Protein AF-A0A0M0L912-F1 (afdb_monomer_lite)

Secondary structure (DSSP, 8-state):
-HHHHHHHHHHHHHHHHHHHHHHHHHHHHHHHHHHHHHHHHHTT-SEEEEEHHHH--S--SEEEEE-TT--HHHHHHHHTS--GGGGGGTTTTSSEEEEEEEETTEEEEEEEEEGGG-EEEEEETTEEEEE--

Sequence (133 aa):
MKRILIVTLVALLSIFFIDRSYSKQNQAQAQEKFIHEVKQEQQKSDVATVNLNNVFHFHWDKVYVFEPHTKVAAINKKLGFDWMEAKATGIESGDNSVIVFVKNNQVEQFVTLPTSYGQPVYKNKHECEIKKI

Foldseek 3Di:
DVVVVVVVVVVVVVVVVVVVVVLVVVQVQLQVLVVVQLVVQVVVDLKRKDFQVVSDVDDFDDKDKAFALDDQVNVCVVLVHRDPCPVVLVRNPARWIKIFGHDPSYTSYMYTHHCCSAGWDDDDPGIIMGHRD

pLDDT: mean 87.34, std 8.92, range [54.97, 97.25]

Radius of gyration: 17.58 Å; chains: 1; bounding box: 28×27×64 Å

Organism: NCBI:txid284581

Structure (mmCIF, N/CA/C/O backbone):
data_AF-A0A0M0L912-F1
#
_entry.id   AF-A0A0M0L912-F1
#
loop_
_atom_site.group_PDB
_atom_site.id
_atom_site.type_symbol
_atom_site.label_atom_id
_atom_site.label_alt_id
_atom_site.label_comp_id
_atom_site.label_asym_id
_atom_site.label_entity_id
_atom_site.label_seq_id
_atom_site.pdbx_PDB_ins_code
_atom_site.Cartn_x
_atom_site.Cartn_y
_atom_site.Cartn_z
_atom_site.occupancy
_atom_site.B_iso_or_equiv
_atom_site.auth_seq_id
_atom_site.auth_comp_id
_atom_site.auth_asym_id
_atom_site.auth_atom_id
_atom_site.pdbx_PDB_model_num
ATOM 1 N N . MET A 1 1 ? 6.146 7.067 -46.716 1.00 62.91 1 MET A N 1
ATOM 2 C CA . MET A 1 1 ? 6.081 5.979 -45.710 1.00 62.91 1 MET A CA 1
ATOM 3 C C . MET A 1 1 ? 6.922 6.262 -44.463 1.00 62.91 1 MET A C 1
ATOM 5 O O . MET A 1 1 ? 6.330 6.375 -43.403 1.00 62.91 1 MET A O 1
ATOM 9 N N . LYS A 1 2 ? 8.247 6.490 -44.550 1.00 63.78 2 LYS A N 1
ATOM 10 C CA . LYS A 1 2 ? 9.095 6.786 -43.364 1.00 63.78 2 LYS A CA 1
ATOM 11 C C . LYS A 1 2 ? 8.625 7.983 -42.515 1.00 63.78 2 LYS A C 1
ATOM 13 O O . LYS A 1 2 ? 8.641 7.903 -41.298 1.00 63.78 2 LYS A O 1
ATOM 18 N N . ARG A 1 3 ? 8.140 9.063 -43.144 1.00 70.81 3 ARG A N 1
ATOM 19 C CA . ARG A 1 3 ? 7.610 10.245 -42.430 1.00 70.81 3 ARG A CA 1
ATOM 20 C C . ARG A 1 3 ? 6.331 9.947 -41.634 1.00 70.81 3 ARG A C 1
ATOM 22 O O . ARG A 1 3 ? 6.188 10.449 -40.532 1.00 70.81 3 ARG A O 1
ATOM 29 N N . ILE A 1 4 ? 5.449 9.093 -42.160 1.00 83.88 4 ILE A N 1
ATOM 30 C CA . ILE A 1 4 ? 4.220 8.670 -41.468 1.00 83.88 4 ILE A CA 1
ATOM 31 C C . ILE A 1 4 ? 4.573 7.768 -40.278 1.00 83.88 4 ILE A C 1
ATOM 33 O O . ILE A 1 4 ? 4.057 7.990 -39.191 1.00 83.88 4 ILE A O 1
ATOM 37 N N . LEU A 1 5 ? 5.523 6.839 -40.454 1.00 84.00 5 LEU A N 1
ATOM 38 C CA . LEU A 1 5 ? 6.026 5.975 -39.377 1.00 84.00 5 LEU A CA 1
ATOM 39 C C . LEU A 1 5 ? 6.628 6.765 -38.206 1.00 84.00 5 LEU A C 1
ATOM 41 O O . LEU A 1 5 ? 6.391 6.427 -37.049 1.00 84.00 5 LEU A O 1
ATOM 45 N N . ILE A 1 6 ? 7.383 7.828 -38.497 1.00 85.38 6 ILE A N 1
ATOM 46 C CA . ILE A 1 6 ? 7.970 8.687 -37.459 1.00 85.38 6 ILE A CA 1
ATOM 47 C C . ILE A 1 6 ? 6.870 9.422 -36.687 1.00 85.38 6 ILE A C 1
ATOM 49 O O . ILE A 1 6 ? 6.900 9.435 -35.461 1.00 85.38 6 ILE A O 1
ATOM 53 N N . VAL A 1 7 ? 5.867 9.975 -37.375 1.00 87.44 7 VAL A N 1
ATOM 54 C CA . VAL A 1 7 ? 4.757 10.684 -36.716 1.00 87.44 7 VAL A CA 1
ATOM 55 C C . VAL A 1 7 ? 3.937 9.739 -35.832 1.00 87.44 7 VAL A C 1
ATOM 57 O O . VAL A 1 7 ? 3.638 10.088 -34.692 1.00 87.44 7 VAL A O 1
ATOM 60 N N . THR A 1 8 ? 3.632 8.523 -36.299 1.00 89.44 8 THR A N 1
ATOM 61 C CA . THR A 1 8 ? 2.919 7.524 -35.482 1.00 89.44 8 THR A CA 1
ATOM 62 C C . THR A 1 8 ? 3.730 7.076 -34.269 1.00 89.44 8 THR A C 1
ATOM 64 O O . THR A 1 8 ? 3.171 6.918 -33.189 1.00 89.44 8 THR A O 1
ATOM 67 N N . LEU A 1 9 ? 5.049 6.913 -34.416 1.00 90.94 9 LEU A N 1
ATOM 68 C CA . LEU A 1 9 ? 5.923 6.528 -33.307 1.00 90.94 9 LEU A CA 1
ATOM 69 C C . LEU A 1 9 ? 5.996 7.628 -32.242 1.00 90.94 9 LEU A C 1
ATOM 71 O O . LEU A 1 9 ? 5.912 7.334 -31.054 1.00 90.94 9 LEU A O 1
ATOM 75 N N . VAL A 1 10 ? 6.106 8.892 -32.665 1.00 89.12 10 VAL A N 1
ATOM 76 C CA . VAL A 1 10 ? 6.112 10.039 -31.748 1.00 89.12 10 VAL A CA 1
ATOM 77 C C . VAL A 1 10 ? 4.783 10.134 -31.000 1.00 89.12 10 VAL A C 1
ATOM 79 O O . VAL A 1 10 ? 4.804 10.268 -29.784 1.00 89.12 10 VAL A O 1
ATOM 82 N N . ALA A 1 11 ? 3.645 9.975 -31.683 1.00 87.69 11 ALA A N 1
ATOM 83 C CA . ALA A 1 11 ? 2.331 10.003 -31.039 1.00 87.69 11 ALA A CA 1
ATOM 84 C C . ALA A 1 11 ? 2.155 8.882 -29.994 1.00 87.69 11 ALA A C 1
ATOM 86 O O . ALA A 1 11 ? 1.686 9.148 -28.889 1.00 87.69 11 ALA A O 1
ATOM 87 N N . LEU A 1 12 ? 2.582 7.650 -30.303 1.00 87.94 12 LEU A N 1
ATOM 88 C CA . LEU A 1 12 ? 2.542 6.527 -29.354 1.00 87.94 12 LEU A CA 1
ATOM 89 C C . LEU A 1 12 ? 3.442 6.767 -28.138 1.00 87.94 12 LEU A C 1
ATOM 91 O O . LEU A 1 12 ? 3.036 6.497 -27.008 1.00 87.94 12 LEU A O 1
ATOM 95 N N . LEU A 1 13 ? 4.643 7.312 -28.354 1.00 84.06 13 LEU A N 1
ATOM 96 C CA . LEU A 1 13 ? 5.538 7.684 -27.261 1.00 84.06 13 LEU A CA 1
ATOM 97 C C . LEU A 1 13 ? 4.919 8.783 -26.392 1.00 84.06 13 LEU A C 1
ATOM 99 O O . LEU A 1 13 ? 4.949 8.668 -25.172 1.00 84.06 13 LEU A O 1
ATOM 103 N N . SER A 1 14 ? 4.314 9.813 -26.989 1.00 75.38 14 SER A N 1
ATOM 104 C CA . SER A 1 14 ? 3.635 10.880 -26.246 1.00 75.38 14 SER A CA 1
ATOM 105 C C . SER A 1 14 ? 2.517 10.338 -25.355 1.00 75.38 14 SER A C 1
ATOM 107 O O . SER A 1 14 ? 2.479 10.693 -24.181 1.00 75.38 14 SER A O 1
ATOM 109 N N . ILE A 1 15 ? 1.665 9.442 -25.868 1.00 77.06 15 ILE A N 1
ATOM 110 C CA . ILE A 1 15 ? 0.601 8.795 -25.079 1.00 77.06 15 ILE A CA 1
ATOM 111 C C . ILE A 1 15 ? 1.210 8.013 -23.907 1.00 77.06 15 ILE A C 1
ATOM 113 O O . ILE A 1 15 ? 0.820 8.221 -22.763 1.00 77.06 15 ILE A O 1
ATOM 117 N N . PHE A 1 16 ? 2.251 7.216 -24.165 1.00 74.94 16 PHE A N 1
ATOM 118 C CA . PHE A 1 16 ? 2.942 6.445 -23.128 1.00 74.94 16 PHE A CA 1
ATOM 119 C C . PHE A 1 16 ? 3.552 7.323 -22.018 1.00 74.94 16 PHE A C 1
ATOM 121 O O . PHE A 1 16 ? 3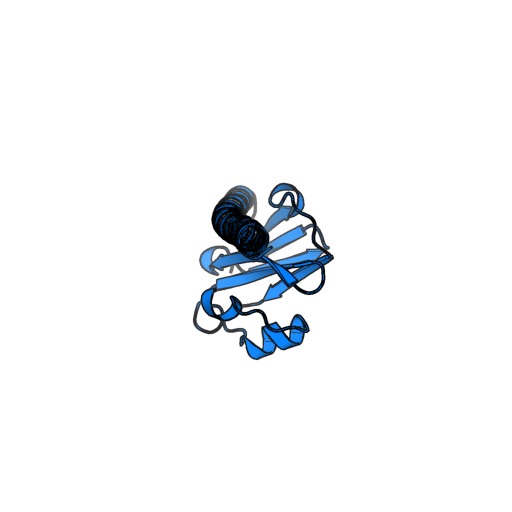.490 6.981 -20.834 1.00 74.94 16 PHE A O 1
ATOM 128 N N . PHE A 1 17 ? 4.145 8.467 -22.375 1.00 66.12 17 PHE A N 1
ATOM 129 C CA . PHE A 1 17 ? 4.698 9.407 -21.395 1.00 66.12 17 PHE A CA 1
ATOM 130 C C . PHE A 1 17 ? 3.609 10.118 -20.585 1.00 66.12 17 PHE A C 1
ATOM 132 O O . PHE A 1 17 ? 3.785 10.319 -19.380 1.00 66.12 17 PHE A O 1
ATOM 139 N N . ILE A 1 18 ? 2.490 10.469 -21.222 1.00 66.69 18 ILE A N 1
ATOM 140 C CA . ILE A 1 18 ? 1.331 11.067 -20.557 1.00 66.69 18 ILE A CA 1
ATOM 141 C C . ILE A 1 18 ? 0.760 10.071 -19.538 1.00 66.69 18 ILE A C 1
ATOM 143 O O . ILE A 1 18 ? 0.661 10.420 -18.363 1.00 66.69 18 ILE A O 1
ATOM 147 N N . ASP A 1 19 ? 0.518 8.81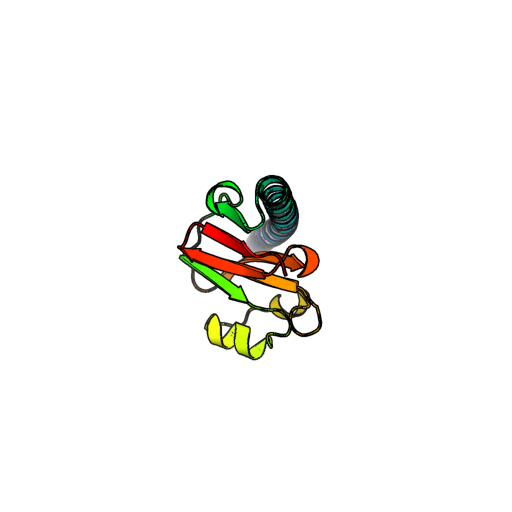7 -19.928 1.00 68.25 19 ASP A N 1
ATOM 148 C CA . ASP A 1 19 ? -0.005 7.770 -19.036 1.00 68.25 19 ASP A CA 1
ATOM 149 C C . ASP A 1 19 ? 0.872 7.572 -17.792 1.00 68.25 19 ASP A C 1
ATOM 151 O O . ASP A 1 19 ? 0.377 7.530 -16.661 1.00 68.25 19 ASP A O 1
ATOM 155 N N . ARG A 1 20 ? 2.201 7.532 -17.966 1.00 64.44 20 ARG A N 1
ATOM 156 C CA . ARG A 1 20 ? 3.128 7.419 -16.828 1.00 64.44 20 ARG A CA 1
ATOM 157 C C . ARG A 1 20 ? 3.099 8.630 -15.899 1.00 64.44 20 ARG A C 1
ATOM 159 O O . ARG A 1 20 ? 3.230 8.463 -14.685 1.00 64.44 20 ARG A O 1
ATOM 166 N N . SER A 1 21 ? 2.968 9.838 -16.445 1.00 54.97 21 SER A N 1
ATOM 167 C CA . SER A 1 21 ? 2.887 11.062 -15.643 1.00 54.97 21 SER A CA 1
ATOM 168 C C . SER A 1 21 ? 1.581 11.120 -14.847 1.00 54.97 21 SER A C 1
ATOM 170 O O . SER A 1 21 ? 1.607 11.405 -13.649 1.00 54.97 21 SER A O 1
ATOM 172 N N . TYR A 1 22 ? 0.457 10.780 -15.484 1.00 61.50 22 TYR A N 1
ATOM 173 C CA . TYR A 1 22 ? -0.855 10.696 -14.837 1.00 61.50 22 TYR A CA 1
ATOM 174 C C . TYR A 1 22 ? -0.880 9.637 -13.730 1.00 61.50 22 TYR A C 1
ATOM 176 O O . TYR A 1 22 ? -1.367 9.907 -12.634 1.00 61.50 22 TYR A O 1
ATOM 184 N N . SER A 1 23 ? -0.283 8.465 -13.970 1.00 71.88 23 SER A N 1
ATOM 185 C CA . SER A 1 23 ? -0.197 7.383 -12.983 1.00 71.88 23 SER A CA 1
ATOM 186 C C . SER A 1 23 ? 0.502 7.822 -11.689 1.00 71.88 23 SER A C 1
ATOM 188 O O . SER A 1 23 ? -0.034 7.612 -10.602 1.00 71.88 23 SER A O 1
ATOM 190 N N . LYS A 1 24 ? 1.650 8.514 -11.773 1.00 72.88 24 LYS A N 1
ATOM 191 C CA . LYS A 1 24 ? 2.372 8.984 -10.574 1.00 72.88 24 LYS A CA 1
ATOM 192 C C . LYS A 1 24 ? 1.589 10.018 -9.767 1.00 72.88 24 LYS A C 1
ATOM 194 O O . LYS A 1 24 ? 1.603 9.969 -8.538 1.00 72.88 24 LYS A O 1
ATOM 199 N N . GLN A 1 25 ? 0.930 10.957 -10.441 1.00 72.62 25 GLN A N 1
ATOM 200 C CA . GLN A 1 25 ? 0.145 11.987 -9.764 1.00 72.62 25 GLN A CA 1
ATOM 201 C C . GLN A 1 25 ? -1.099 11.387 -9.096 1.00 72.62 25 GLN A C 1
ATOM 203 O O . GLN A 1 25 ? -1.363 11.682 -7.930 1.00 72.62 25 GLN A O 1
ATOM 208 N N . ASN A 1 26 ? -1.802 10.483 -9.785 1.00 82.31 26 ASN A N 1
ATOM 209 C CA . ASN A 1 26 ? -2.918 9.735 -9.205 1.00 82.31 26 ASN A CA 1
ATOM 210 C C . ASN A 1 26 ? -2.472 8.914 -7.992 1.00 82.31 26 ASN A C 1
ATOM 212 O O . ASN A 1 26 ? -3.149 8.920 -6.968 1.00 82.31 26 ASN A O 1
ATOM 216 N N . GLN A 1 27 ? -1.303 8.277 -8.068 1.00 86.00 27 GLN A N 1
ATOM 217 C CA . GLN A 1 27 ? -0.733 7.492 -6.978 1.00 86.00 27 GLN A CA 1
ATOM 218 C C . GLN A 1 27 ? -0.468 8.340 -5.717 1.00 86.00 27 GLN A C 1
ATOM 220 O O . GLN A 1 27 ? -0.766 7.903 -4.604 1.00 86.00 27 GLN A O 1
ATOM 225 N N . ALA A 1 28 ? 0.053 9.561 -5.866 1.00 87.31 28 ALA A N 1
ATOM 226 C CA . ALA A 1 28 ? 0.271 10.465 -4.734 1.00 87.31 28 ALA A CA 1
ATOM 227 C C . ALA A 1 28 ? -1.053 10.957 -4.119 1.00 87.31 28 ALA A C 1
ATOM 229 O O . ALA A 1 28 ? -1.224 10.916 -2.903 1.00 87.31 28 ALA A O 1
ATOM 230 N N . GLN A 1 29 ? -2.021 11.347 -4.952 1.00 88.62 29 GLN A N 1
ATOM 231 C CA . GLN A 1 29 ? -3.339 11.788 -4.479 1.00 88.62 29 GLN A CA 1
ATOM 232 C C . GLN A 1 29 ? -4.096 10.668 -3.759 1.00 88.62 29 GLN A C 1
ATOM 234 O O . GLN A 1 29 ? -4.713 10.883 -2.716 1.00 88.62 29 GLN A O 1
ATOM 239 N N . ALA A 1 30 ? -4.019 9.454 -4.295 1.00 89.31 30 ALA A N 1
ATOM 240 C CA . ALA A 1 30 ? -4.577 8.256 -3.695 1.00 89.31 30 ALA A CA 1
ATOM 241 C C . ALA A 1 30 ? -3.985 7.966 -2.309 1.00 89.31 30 ALA A C 1
ATOM 243 O O . ALA A 1 30 ? -4.725 7.674 -1.369 1.00 89.31 30 ALA A O 1
ATOM 244 N N . GLN A 1 31 ? -2.662 8.091 -2.184 1.00 93.50 31 GLN A N 1
ATOM 245 C CA . GLN A 1 31 ? -1.942 7.948 -0.922 1.00 93.50 31 GLN A CA 1
ATOM 246 C C . GLN A 1 31 ? -2.415 8.983 0.108 1.00 93.50 31 GLN A C 1
ATOM 248 O O . GLN A 1 31 ? -2.761 8.622 1.231 1.00 93.50 31 GLN A O 1
ATOM 253 N N . GLU A 1 32 ? -2.474 10.263 -0.265 1.00 92.81 32 GLU A N 1
ATOM 254 C CA . GLU A 1 32 ? -2.908 11.335 0.639 1.00 92.81 32 GLU A CA 1
ATOM 255 C C . GLU A 1 32 ? -4.358 11.159 1.092 1.00 92.81 32 GLU A C 1
ATOM 257 O O . GLU A 1 32 ? -4.646 11.244 2.289 1.00 92.81 32 GLU A O 1
ATOM 262 N N . LYS A 1 33 ? -5.265 10.855 0.156 1.00 92.75 33 LYS A N 1
ATOM 263 C CA . LYS A 1 33 ? -6.685 10.639 0.454 1.00 92.75 33 LYS A CA 1
ATOM 264 C C . LYS A 1 33 ? -6.887 9.443 1.380 1.00 92.75 33 LYS A C 1
ATOM 266 O O . LYS A 1 33 ? -7.676 9.534 2.316 1.00 92.75 33 LYS A O 1
ATOM 271 N N . PHE A 1 34 ? -6.151 8.352 1.158 1.00 94.12 34 PHE A N 1
ATOM 272 C CA . PHE A 1 34 ? -6.192 7.189 2.039 1.00 94.12 34 PHE A CA 1
ATOM 273 C C . PHE A 1 34 ? -5.746 7.552 3.457 1.00 94.12 34 PHE A C 1
ATOM 275 O O . PHE A 1 34 ? -6.498 7.339 4.401 1.00 94.12 34 PHE A O 1
ATOM 282 N N . ILE A 1 35 ? -4.573 8.174 3.615 1.00 94.19 35 ILE A N 1
ATOM 283 C CA . ILE A 1 35 ? -4.060 8.573 4.935 1.00 94.19 35 ILE A CA 1
ATOM 284 C C . ILE A 1 35 ? -5.000 9.563 5.634 1.00 94.19 35 ILE A C 1
ATOM 286 O O . ILE A 1 35 ? -5.163 9.498 6.853 1.00 94.19 35 ILE A O 1
ATOM 290 N N . HIS A 1 36 ? -5.630 10.472 4.888 1.00 93.69 36 HIS A N 1
ATOM 291 C CA . HIS A 1 36 ? -6.638 11.370 5.438 1.00 93.69 36 HIS A CA 1
ATOM 292 C C . HIS A 1 36 ? -7.845 10.598 5.988 1.00 93.69 36 HIS A C 1
ATOM 294 O O . HIS A 1 36 ? -8.230 10.828 7.131 1.00 93.69 36 HIS A O 1
ATOM 300 N N . GLU A 1 37 ? -8.400 9.656 5.222 1.00 92.75 37 GLU A N 1
ATOM 301 C CA . GLU A 1 37 ? -9.542 8.838 5.653 1.00 92.75 37 GLU A CA 1
ATOM 302 C C . GLU A 1 37 ? -9.214 8.017 6.908 1.00 92.75 37 GLU A C 1
ATOM 304 O O . GLU A 1 37 ? -9.979 8.020 7.871 1.00 92.75 37 GLU A O 1
ATOM 309 N N . VAL A 1 38 ? -8.026 7.398 6.948 1.00 93.19 38 VAL A N 1
ATOM 310 C CA . VAL A 1 38 ? -7.538 6.673 8.132 1.00 93.19 38 VAL A CA 1
ATOM 311 C C 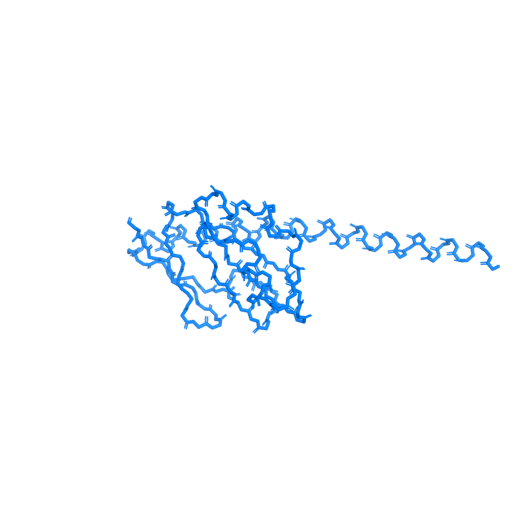. VAL A 1 38 ? -7.530 7.582 9.358 1.00 93.19 38 VAL A C 1
ATOM 313 O O . VAL A 1 38 ? -8.085 7.224 10.393 1.00 93.19 38 VAL A O 1
ATOM 316 N N . LYS A 1 39 ? -6.943 8.781 9.248 1.00 92.38 39 LYS A N 1
ATOM 317 C CA . LYS A 1 39 ? -6.875 9.740 10.361 1.00 92.38 39 LYS A CA 1
ATOM 318 C C . LYS A 1 39 ? -8.256 10.149 10.865 1.00 92.38 39 LYS A C 1
ATOM 320 O O . LYS A 1 39 ? -8.435 10.269 12.073 1.00 92.38 39 LYS A O 1
ATOM 325 N N . GLN A 1 40 ? -9.205 10.381 9.960 1.00 92.06 40 GLN A N 1
ATOM 326 C CA . GLN A 1 40 ? -10.569 10.775 10.319 1.00 92.06 40 GLN A CA 1
ATOM 327 C C . GLN A 1 40 ? -11.296 9.660 11.075 1.00 92.06 40 GLN A C 1
ATOM 329 O O . GLN A 1 40 ? -11.953 9.918 12.082 1.00 92.06 40 GLN A O 1
ATOM 334 N N . GLU A 1 41 ? -11.146 8.413 10.635 1.00 90.88 41 GLU A N 1
ATOM 335 C CA . GLU A 1 41 ? -11.761 7.263 11.303 1.00 90.88 41 GLU A CA 1
ATOM 336 C C . GLU A 1 41 ? -11.107 6.961 12.659 1.00 90.88 41 GLU A C 1
ATOM 338 O O . GLU A 1 41 ? -11.801 6.660 13.630 1.00 90.88 41 GLU A O 1
ATOM 343 N N . GLN A 1 42 ? -9.790 7.148 12.783 1.00 88.69 42 GLN A N 1
ATOM 344 C CA . GLN A 1 42 ? -9.073 6.964 14.052 1.00 88.69 42 GLN A CA 1
ATOM 345 C C . GLN A 1 42 ? -9.450 7.971 15.142 1.00 88.69 42 GLN A C 1
ATOM 347 O O . GLN A 1 42 ? -9.228 7.708 16.321 1.00 88.69 42 GLN A O 1
ATOM 352 N N . GLN A 1 43 ? -10.014 9.126 14.783 1.00 88.06 43 GLN A N 1
ATOM 353 C CA . GLN A 1 43 ? -10.544 10.064 15.776 1.00 88.06 43 GLN A CA 1
ATOM 354 C C . GLN A 1 43 ? -11.840 9.557 16.423 1.00 88.06 43 GLN A C 1
ATOM 356 O O . GLN A 1 43 ? -12.214 10.037 17.491 1.00 88.06 43 GLN A O 1
ATOM 361 N N . LYS A 1 44 ? -12.533 8.606 15.784 1.00 88.62 44 LYS A N 1
ATOM 362 C CA . LYS A 1 44 ? -13.841 8.102 16.220 1.00 88.62 44 LYS A CA 1
ATOM 363 C C . LYS A 1 44 ? -13.735 6.812 17.035 1.00 88.62 44 LYS A C 1
ATOM 365 O O . LYS A 1 44 ? -14.595 6.563 17.876 1.00 88.62 44 LYS A O 1
ATOM 370 N N . SER A 1 45 ? -12.730 5.976 16.768 1.00 81.94 45 SER A N 1
ATOM 371 C CA . SER A 1 45 ? -12.577 4.652 17.382 1.00 81.94 45 SER A CA 1
ATOM 372 C C . SER A 1 45 ? -11.123 4.167 17.365 1.00 81.94 45 SER A C 1
ATOM 374 O O . SER A 1 45 ? -10.317 4.612 16.550 1.00 81.94 45 SER A O 1
ATOM 376 N N . ASP A 1 46 ? -10.808 3.195 18.226 1.00 80.94 46 ASP A N 1
ATOM 377 C CA . ASP A 1 46 ? -9.510 2.504 18.269 1.00 80.94 46 ASP A CA 1
ATOM 378 C C . ASP A 1 46 ? -9.247 1.629 17.029 1.00 80.94 46 ASP A C 1
ATOM 380 O O . ASP A 1 46 ? -8.100 1.274 16.739 1.00 80.94 46 ASP A O 1
ATOM 384 N N . VAL A 1 47 ? -10.303 1.295 16.278 1.00 85.44 47 VAL A N 1
ATOM 385 C CA . VAL A 1 47 ? -10.223 0.608 14.985 1.00 85.44 47 VAL A CA 1
ATOM 386 C C . VAL A 1 47 ? -10.787 1.523 13.905 1.00 85.44 47 VAL A C 1
ATOM 388 O O . VAL A 1 47 ? -11.976 1.838 13.908 1.00 85.44 47 VAL A O 1
ATOM 391 N N . ALA A 1 48 ? -9.949 1.914 12.946 1.00 89.25 48 ALA A N 1
ATOM 392 C CA . ALA A 1 48 ? -10.398 2.680 11.788 1.00 89.25 48 ALA A CA 1
ATOM 393 C C . ALA A 1 48 ? -10.872 1.738 10.680 1.00 89.25 48 ALA A C 1
ATOM 395 O O . ALA A 1 48 ? -10.104 0.897 10.211 1.00 89.25 48 ALA A O 1
ATOM 396 N N . THR A 1 49 ? -12.127 1.880 10.249 1.00 89.88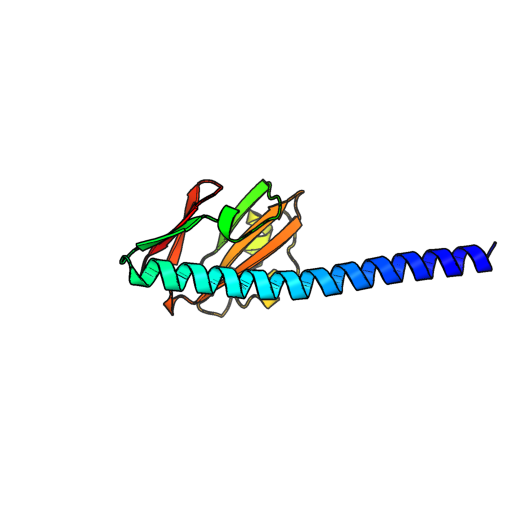 49 THR A N 1
ATOM 397 C CA . THR A 1 49 ? -12.679 1.107 9.128 1.00 89.88 49 THR A CA 1
ATOM 398 C C . THR A 1 49 ? -12.736 1.990 7.893 1.00 89.88 49 THR A C 1
ATOM 400 O O . THR A 1 49 ? -13.541 2.912 7.819 1.00 89.88 49 THR A O 1
ATOM 403 N N . VAL A 1 50 ? -11.893 1.701 6.905 1.00 90.75 50 VAL A N 1
ATOM 404 C CA . VAL A 1 50 ? -11.830 2.468 5.660 1.00 90.75 50 VAL A CA 1
ATOM 405 C C . VAL A 1 50 ? -12.532 1.709 4.543 1.00 90.75 50 VAL A C 1
ATOM 407 O O . VAL A 1 50 ? -12.132 0.601 4.172 1.00 90.75 50 VAL A O 1
ATOM 410 N N . ASN A 1 51 ? -13.557 2.339 3.964 1.00 89.69 51 ASN A N 1
ATOM 411 C CA . ASN A 1 51 ? -14.189 1.855 2.743 1.00 89.69 51 ASN A CA 1
ATOM 412 C C . ASN A 1 51 ? -13.329 2.232 1.528 1.00 89.69 51 ASN A C 1
ATOM 414 O O . ASN A 1 51 ? -13.221 3.398 1.140 1.00 89.69 51 ASN A O 1
ATOM 418 N N . LEU A 1 52 ? -12.736 1.221 0.903 1.00 89.81 52 LEU A N 1
ATOM 419 C CA . LEU A 1 52 ? -11.811 1.375 -0.212 1.00 89.81 52 LEU A CA 1
ATOM 420 C C . LEU A 1 52 ? -12.497 1.959 -1.455 1.00 89.81 52 LEU A C 1
ATOM 422 O O . LEU A 1 52 ? -11.862 2.725 -2.170 1.00 89.81 52 LEU A O 1
ATOM 426 N N . ASN A 1 53 ? -13.787 1.695 -1.686 1.00 88.62 53 ASN A N 1
ATOM 427 C CA . ASN A 1 53 ? -14.518 2.261 -2.830 1.00 88.62 53 ASN A CA 1
ATOM 428 C C . ASN A 1 53 ? -14.753 3.776 -2.684 1.00 88.62 53 ASN A C 1
ATOM 430 O O . ASN A 1 53 ? -14.863 4.485 -3.682 1.00 88.62 53 ASN A O 1
ATOM 434 N N . ASN A 1 54 ? -14.817 4.294 -1.452 1.00 87.38 54 ASN A N 1
ATOM 435 C CA . ASN A 1 54 ? -14.963 5.735 -1.216 1.00 87.38 54 ASN A CA 1
ATOM 436 C C . ASN A 1 54 ? -13.650 6.479 -1.490 1.00 87.38 54 ASN A C 1
ATOM 438 O O . ASN A 1 54 ? -13.647 7.601 -2.014 1.00 87.38 54 ASN A O 1
ATOM 442 N N . VAL A 1 55 ? -12.526 5.841 -1.157 1.00 88.31 55 VAL A N 1
ATOM 443 C CA . VAL A 1 55 ? -11.185 6.398 -1.346 1.00 88.31 55 VAL A CA 1
ATOM 444 C C . VAL A 1 55 ? -10.747 6.265 -2.803 1.00 88.31 55 VAL A C 1
ATOM 446 O O . VAL A 1 55 ? -10.317 7.250 -3.406 1.00 88.31 55 VAL A O 1
ATOM 449 N N . PHE A 1 56 ? -10.923 5.087 -3.390 1.00 89.19 56 PHE A N 1
ATOM 450 C CA . PHE A 1 56 ? -10.358 4.703 -4.675 1.00 89.19 56 PHE A CA 1
ATOM 451 C C . PHE A 1 56 ? -11.451 4.538 -5.736 1.00 89.19 56 PHE A C 1
ATOM 453 O O . PHE A 1 56 ? -12.308 3.668 -5.632 1.00 89.19 56 PHE A O 1
ATOM 460 N N . HIS A 1 57 ? -11.418 5.376 -6.776 1.00 86.25 57 HIS A N 1
ATOM 461 C CA . HIS A 1 57 ? -12.454 5.436 -7.825 1.00 86.25 57 HIS A CA 1
ATOM 462 C C . HIS A 1 57 ? -12.019 4.745 -9.126 1.00 86.25 57 HIS A C 1
ATOM 464 O O . HIS A 1 57 ? -12.319 5.204 -10.225 1.00 86.25 57 HIS A O 1
ATOM 470 N N . PHE A 1 58 ? -11.280 3.645 -9.008 1.00 86.25 58 PHE A N 1
ATOM 471 C CA . PHE A 1 58 ? -10.872 2.806 -10.135 1.00 86.25 58 PHE A CA 1
ATOM 472 C C . PHE A 1 58 ? -11.350 1.369 -9.917 1.00 86.25 58 PHE A C 1
ATOM 474 O O . PHE A 1 58 ? -11.882 1.031 -8.866 1.00 86.25 58 PHE A O 1
ATOM 481 N N . HIS A 1 59 ? -11.206 0.515 -10.928 1.00 86.25 59 HIS A N 1
ATOM 482 C CA . HIS A 1 59 ? -11.598 -0.888 -10.815 1.00 86.25 59 HIS A CA 1
ATOM 483 C C . HIS A 1 59 ? -10.397 -1.763 -10.464 1.00 86.25 59 HIS A C 1
ATOM 485 O O . HIS A 1 59 ? -9.340 -1.603 -11.068 1.00 86.25 59 HIS A O 1
ATOM 491 N N . TRP A 1 60 ? -10.577 -2.728 -9.565 1.00 91.56 60 TRP A N 1
ATOM 492 C CA . TRP A 1 60 ? -9.574 -3.739 -9.232 1.00 91.56 60 TRP A CA 1
ATOM 493 C C . TRP A 1 60 ? -10.213 -5.117 -9.046 1.00 91.56 60 TRP A C 1
ATOM 495 O O . TRP A 1 60 ? -11.365 -5.255 -8.615 1.00 91.56 60 TRP A O 1
ATOM 505 N N . ASP A 1 61 ? -9.435 -6.158 -9.327 1.00 91.50 61 ASP A N 1
ATOM 506 C CA . ASP A 1 61 ? -9.860 -7.551 -9.201 1.00 91.50 61 ASP A CA 1
ATOM 507 C C . ASP A 1 61 ? -9.583 -8.071 -7.792 1.00 91.50 61 ASP A C 1
ATOM 509 O O . ASP A 1 61 ? -10.454 -8.688 -7.171 1.00 91.50 61 ASP A O 1
ATOM 513 N N . LYS A 1 62 ? -8.381 -7.781 -7.276 1.00 91.62 62 LYS A N 1
ATOM 514 C CA . LYS A 1 62 ? -7.856 -8.283 -6.001 1.00 91.62 62 LYS A CA 1
ATOM 515 C C . LYS A 1 62 ? -7.169 -7.170 -5.214 1.00 91.62 62 LYS A C 1
ATOM 517 O O . LYS A 1 62 ? -6.590 -6.256 -5.798 1.00 91.62 62 LYS A O 1
ATOM 522 N N . VAL A 1 63 ? -7.201 -7.295 -3.891 1.00 92.94 63 VAL A N 1
ATOM 523 C CA . VAL A 1 63 ? -6.449 -6.450 -2.958 1.00 92.94 63 VAL A CA 1
ATOM 524 C C . VAL A 1 63 ? -5.560 -7.352 -2.115 1.00 92.94 63 VAL A C 1
ATOM 526 O O . VAL A 1 63 ? -6.001 -8.407 -1.656 1.00 92.94 63 VAL A O 1
ATOM 529 N N . TYR A 1 64 ? -4.313 -6.941 -1.926 1.00 93.12 64 TYR A N 1
ATOM 530 C CA . TYR A 1 64 ? -3.352 -7.610 -1.059 1.00 93.12 64 TYR A CA 1
ATOM 531 C C . TYR A 1 64 ? -2.885 -6.640 0.015 1.00 93.12 64 TYR A C 1
ATOM 533 O O . TYR A 1 64 ? -2.703 -5.457 -0.257 1.00 93.12 64 TYR A O 1
ATOM 541 N N . VAL A 1 65 ? -2.663 -7.154 1.218 1.00 94.06 65 VAL A N 1
ATOM 542 C CA . VAL A 1 65 ? -2.010 -6.423 2.301 1.00 94.06 65 VAL A CA 1
ATOM 543 C C . VAL A 1 65 ? -0.726 -7.166 2.627 1.00 94.06 65 VAL A C 1
ATOM 545 O O . VAL A 1 65 ? -0.754 -8.375 2.863 1.00 94.06 65 VAL A O 1
ATOM 548 N N . PHE A 1 66 ? 0.391 -6.452 2.586 1.00 94.56 66 PHE A N 1
ATOM 549 C CA . PHE A 1 66 ? 1.701 -6.968 2.942 1.00 94.56 66 PHE A CA 1
ATOM 550 C C . PHE A 1 66 ? 2.214 -6.232 4.171 1.00 94.56 66 PHE A C 1
ATOM 552 O O . PHE A 1 66 ? 2.185 -5.001 4.235 1.00 94.56 66 PHE A O 1
ATOM 559 N N . GLU A 1 67 ? 2.675 -7.007 5.141 1.00 93.62 67 GLU A N 1
ATOM 560 C CA . GLU A 1 67 ? 3.229 -6.497 6.388 1.00 93.62 67 GLU A CA 1
ATOM 561 C C . GLU A 1 67 ? 4.629 -5.901 6.165 1.00 93.62 67 GLU A C 1
ATOM 563 O O . GLU A 1 67 ? 5.302 -6.250 5.182 1.00 93.62 67 GLU A O 1
ATOM 568 N N . PRO A 1 68 ? 5.098 -5.030 7.075 1.00 94.19 68 PRO A N 1
ATOM 569 C CA . PRO A 1 68 ? 6.476 -4.562 7.066 1.00 94.19 68 PRO A CA 1
ATOM 570 C C . PRO A 1 68 ? 7.471 -5.726 7.026 1.00 94.19 68 PRO A C 1
ATOM 572 O O . PRO A 1 68 ? 7.195 -6.827 7.504 1.00 94.19 68 PRO A O 1
ATOM 575 N N . HIS A 1 69 ? 8.640 -5.486 6.443 1.00 94.88 69 HIS A N 1
ATOM 576 C CA . HIS A 1 69 ? 9.712 -6.471 6.256 1.00 94.88 69 HIS A CA 1
ATOM 577 C C . HIS A 1 69 ? 9.356 -7.675 5.370 1.00 94.88 69 HIS A C 1
ATOM 579 O O . HIS A 1 69 ? 10.118 -8.647 5.288 1.00 94.88 69 HIS A O 1
ATOM 585 N N . THR A 1 70 ? 8.235 -7.623 4.643 1.00 95.88 70 THR A N 1
ATOM 586 C CA . THR A 1 70 ? 7.926 -8.643 3.638 1.00 95.88 70 THR A CA 1
ATOM 587 C C . THR A 1 70 ? 8.917 -8.546 2.478 1.00 95.88 70 THR A C 1
ATOM 589 O O . THR A 1 70 ? 9.009 -7.524 1.801 1.00 95.88 70 THR A O 1
ATOM 592 N N . LYS A 1 71 ? 9.623 -9.648 2.197 1.00 97.19 71 LYS A N 1
ATOM 593 C CA . LYS A 1 71 ? 10.558 -9.743 1.064 1.00 97.19 71 LYS A CA 1
ATOM 594 C C . LYS A 1 71 ? 9.835 -9.551 -0.273 1.00 97.19 71 LYS A C 1
ATOM 596 O O . LYS A 1 71 ? 8.835 -10.219 -0.533 1.00 97.19 71 LYS A O 1
ATOM 601 N N . VAL A 1 72 ? 10.405 -8.768 -1.185 1.00 96.38 72 VAL A N 1
ATOM 602 C CA . VAL A 1 72 ? 9.903 -8.521 -2.550 1.00 96.38 72 VAL A CA 1
ATOM 603 C C . VAL A 1 72 ? 9.710 -9.827 -3.315 1.00 96.38 72 VAL A C 1
ATOM 605 O O . VAL A 1 72 ? 8.710 -9.999 -4.001 1.00 96.38 72 VAL A O 1
ATOM 608 N N . ALA A 1 73 ? 10.605 -10.802 -3.137 1.00 96.88 73 ALA A N 1
ATOM 609 C CA . ALA A 1 73 ? 10.440 -12.123 -3.743 1.00 96.88 73 ALA A CA 1
ATOM 610 C C . ALA A 1 73 ? 9.164 -12.843 -3.259 1.00 96.88 73 ALA A C 1
ATOM 612 O O . ALA A 1 73 ? 8.501 -13.528 -4.037 1.00 96.88 73 ALA A O 1
ATOM 613 N N . ALA A 1 74 ? 8.794 -12.679 -1.983 1.00 97.25 74 ALA A N 1
ATOM 614 C CA . ALA A 1 74 ? 7.557 -13.233 -1.440 1.00 97.25 74 ALA A CA 1
ATOM 615 C C . ALA A 1 74 ? 6.325 -12.474 -1.956 1.00 97.25 74 ALA A C 1
ATOM 617 O O . ALA A 1 74 ? 5.320 -13.111 -2.276 1.00 97.25 74 ALA A O 1
ATOM 618 N N . ILE A 1 75 ? 6.425 -11.147 -2.106 1.00 96.81 75 ILE A N 1
ATOM 619 C CA . ILE A 1 75 ? 5.391 -10.303 -2.726 1.00 96.81 75 ILE A CA 1
ATOM 620 C C . ILE A 1 75 ? 5.133 -10.763 -4.162 1.00 96.81 75 ILE A C 1
ATOM 622 O O . ILE A 1 75 ? 4.013 -11.162 -4.472 1.00 96.81 75 ILE A O 1
ATOM 626 N N . ASN A 1 76 ? 6.163 -10.811 -5.011 1.00 96.81 76 ASN A N 1
ATOM 627 C CA . ASN A 1 76 ? 6.034 -11.225 -6.413 1.00 96.81 76 ASN A CA 1
ATOM 628 C C . ASN A 1 76 ? 5.454 -12.638 -6.531 1.00 96.81 76 ASN A C 1
ATOM 630 O O . ASN A 1 76 ? 4.533 -12.882 -7.310 1.00 96.81 76 ASN A O 1
ATOM 634 N N . LYS A 1 77 ? 5.916 -13.570 -5.684 1.00 97.25 77 LYS A N 1
ATOM 635 C CA . LYS A 1 77 ? 5.361 -14.928 -5.623 1.00 97.25 77 LYS A CA 1
ATOM 636 C C . LYS A 1 77 ? 3.871 -14.931 -5.264 1.00 97.25 77 LYS A C 1
ATOM 638 O O . LYS A 1 77 ? 3.118 -15.727 -5.818 1.00 97.25 77 LYS A O 1
ATOM 643 N N . LYS A 1 78 ? 3.440 -14.074 -4.334 1.00 96.44 78 LYS A N 1
ATOM 644 C CA . LYS A 1 78 ? 2.037 -13.970 -3.904 1.00 96.44 78 LYS A CA 1
ATOM 645 C C . LYS A 1 78 ? 1.153 -13.298 -4.958 1.00 96.44 78 LYS A C 1
ATOM 647 O O . LYS A 1 78 ? -0.001 -13.699 -5.113 1.00 96.44 78 LYS A O 1
ATOM 652 N N . LEU A 1 79 ? 1.691 -12.305 -5.663 1.00 95.25 79 LEU A N 1
ATOM 653 C CA . LEU A 1 79 ? 1.034 -11.621 -6.777 1.00 95.25 79 LEU A CA 1
ATOM 654 C C . LEU A 1 79 ? 0.916 -12.525 -8.014 1.00 95.25 79 LEU A C 1
ATOM 656 O O . LEU A 1 79 ? -0.073 -12.447 -8.739 1.00 95.25 79 LEU A O 1
ATOM 660 N N . GLY A 1 80 ? 1.891 -13.414 -8.224 1.00 96.44 80 GLY A N 1
ATOM 661 C CA . GLY A 1 80 ? 1.985 -14.277 -9.403 1.00 96.44 80 GLY A CA 1
ATOM 662 C C . GLY A 1 80 ? 2.665 -13.610 -10.603 1.00 96.44 80 GLY A C 1
ATOM 663 O O . GLY A 1 80 ? 2.606 -14.147 -11.705 1.00 96.44 80 GLY A O 1
ATOM 664 N N . PHE A 1 81 ? 3.290 -12.449 -10.398 1.00 95.75 81 PHE A N 1
ATOM 665 C CA . PHE A 1 81 ? 4.048 -11.693 -11.394 1.00 95.75 81 PHE A CA 1
ATOM 666 C C . PHE A 1 81 ? 5.069 -10.784 -10.697 1.00 95.75 81 PHE A C 1
ATOM 668 O O . PHE A 1 81 ? 4.967 -10.524 -9.495 1.00 95.75 81 PHE A O 1
ATOM 675 N N . ASP A 1 82 ? 6.051 -10.290 -11.451 1.00 95.38 82 ASP A N 1
ATOM 676 C CA . ASP A 1 82 ? 7.052 -9.370 -10.919 1.00 95.38 82 ASP A CA 1
ATOM 677 C C . ASP A 1 82 ? 6.518 -7.940 -10.853 1.00 95.38 82 ASP A C 1
ATOM 679 O O . ASP A 1 82 ? 6.242 -7.312 -11.876 1.00 95.38 82 ASP A O 1
ATOM 683 N N . TRP A 1 83 ? 6.415 -7.405 -9.637 1.00 94.50 83 TRP A N 1
ATOM 684 C CA . TRP A 1 83 ? 6.081 -6.006 -9.416 1.00 94.50 83 TRP A CA 1
ATOM 685 C C . TRP A 1 83 ? 7.361 -5.184 -9.233 1.00 94.50 83 TRP A C 1
ATOM 687 O O . TRP A 1 83 ? 8.022 -5.243 -8.194 1.00 94.50 83 TRP A O 1
ATOM 697 N N . MET A 1 84 ? 7.743 -4.427 -10.265 1.00 90.56 84 MET A N 1
ATOM 698 C CA . MET A 1 84 ? 9.021 -3.703 -10.297 1.00 90.56 84 MET A CA 1
ATOM 699 C C . MET A 1 84 ? 9.119 -2.620 -9.215 1.00 90.56 84 MET A C 1
ATOM 701 O O . MET A 1 84 ? 10.190 -2.405 -8.642 1.00 90.56 84 MET A O 1
ATOM 705 N N . GLU A 1 85 ? 8.007 -1.955 -8.906 1.00 91.19 85 GLU A N 1
ATOM 706 C CA . GLU A 1 85 ? 7.943 -0.868 -7.933 1.00 91.19 85 GLU A CA 1
ATOM 707 C C . GLU A 1 85 ? 7.922 -1.366 -6.480 1.00 91.19 85 GLU A C 1
ATOM 709 O O . GLU A 1 85 ? 8.102 -0.557 -5.571 1.00 91.19 85 GLU A O 1
ATOM 714 N N . ALA A 1 86 ? 7.805 -2.680 -6.235 1.00 92.81 86 ALA A N 1
ATOM 715 C CA . ALA A 1 86 ? 7.779 -3.253 -4.887 1.00 92.81 86 ALA A CA 1
ATOM 716 C C . ALA A 1 86 ? 8.981 -2.801 -4.039 1.00 92.81 86 ALA A C 1
ATOM 718 O O . ALA A 1 86 ? 8.819 -2.416 -2.883 1.00 92.81 86 ALA A O 1
ATOM 719 N N . LYS A 1 87 ? 10.184 -2.756 -4.631 1.00 91.00 87 LYS A N 1
ATOM 720 C CA . LYS A 1 87 ? 11.402 -2.270 -3.955 1.00 91.00 87 LYS A CA 1
ATOM 721 C C . LYS A 1 87 ? 11.318 -0.791 -3.575 1.00 91.00 87 LYS A C 1
ATOM 723 O O . LYS A 1 87 ? 11.801 -0.404 -2.517 1.00 91.00 87 LYS A O 1
ATOM 728 N N . ALA A 1 88 ? 10.700 0.030 -4.423 1.00 90.50 88 ALA A N 1
ATOM 729 C CA . ALA A 1 88 ? 10.580 1.469 -4.202 1.00 90.50 88 ALA A CA 1
ATOM 730 C C . ALA A 1 88 ? 9.617 1.816 -3.054 1.00 90.50 88 ALA A C 1
ATOM 732 O O . ALA A 1 88 ? 9.688 2.919 -2.520 1.00 90.50 88 ALA A O 1
ATOM 733 N N . THR A 1 89 ? 8.758 0.880 -2.637 1.00 90.69 89 THR A N 1
ATOM 734 C CA . THR A 1 89 ? 7.888 1.063 -1.462 1.00 90.69 89 THR A CA 1
ATOM 735 C C . THR A 1 89 ? 8.648 1.047 -0.132 1.00 90.69 89 THR A C 1
ATOM 737 O O . THR A 1 89 ? 8.109 1.480 0.885 1.00 90.69 89 THR A O 1
ATOM 740 N N . GLY A 1 90 ? 9.890 0.543 -0.122 1.00 91.19 90 GLY A N 1
ATOM 741 C CA . GLY A 1 90 ? 10.691 0.381 1.091 1.00 91.19 90 GLY A CA 1
ATOM 742 C C . GLY A 1 90 ? 10.218 -0.746 2.016 1.00 91.19 90 GLY A C 1
ATOM 743 O O . GLY A 1 90 ? 10.720 -0.840 3.130 1.00 91.19 90 GLY A O 1
ATOM 744 N N . ILE A 1 91 ? 9.288 -1.605 1.577 1.00 94.38 91 ILE A N 1
ATOM 745 C CA . ILE A 1 91 ? 8.658 -2.634 2.421 1.00 94.38 91 ILE A CA 1
ATOM 746 C C . ILE A 1 91 ? 9.639 -3.628 3.055 1.00 94.38 91 ILE A C 1
ATOM 748 O O . ILE A 1 91 ? 9.395 -4.082 4.163 1.00 94.38 91 ILE A O 1
ATOM 752 N N . GLU A 1 92 ? 10.761 -3.960 2.409 1.00 93.00 92 GLU A N 1
ATOM 753 C CA . GLU A 1 92 ? 11.708 -4.937 2.976 1.00 93.00 92 GLU A CA 1
ATOM 754 C C . GLU A 1 92 ? 12.453 -4.399 4.205 1.00 93.00 92 GLU A C 1
ATOM 756 O O . GLU A 1 92 ? 12.795 -5.160 5.108 1.00 93.00 92 GLU A O 1
ATOM 761 N N . SER A 1 93 ? 12.719 -3.093 4.239 1.00 91.88 93 SER A N 1
ATOM 762 C CA . SER A 1 93 ? 13.576 -2.461 5.248 1.00 91.88 93 SER A CA 1
ATOM 763 C C . SER A 1 93 ? 12.846 -1.489 6.168 1.00 91.88 93 SER A C 1
ATOM 765 O O . SER A 1 93 ? 13.401 -1.119 7.195 1.00 91.88 93 SER A O 1
ATOM 767 N N . GLY A 1 94 ? 11.658 -1.024 5.786 1.00 91.25 94 GLY A N 1
ATOM 768 C CA . GLY A 1 94 ? 10.898 -0.020 6.521 1.00 91.25 94 GLY A CA 1
ATOM 769 C C . GLY A 1 94 ? 9.722 -0.597 7.298 1.00 91.25 94 GLY A C 1
ATOM 770 O O . GLY A 1 94 ? 9.257 -1.702 7.030 1.00 91.25 94 GLY A O 1
ATOM 771 N N . ASP A 1 95 ? 9.181 0.229 8.190 1.00 92.75 95 ASP A N 1
ATOM 772 C CA . ASP A 1 95 ? 8.068 -0.114 9.083 1.00 92.75 95 ASP A CA 1
ATOM 773 C C . ASP A 1 95 ? 6.699 0.219 8.467 1.00 92.75 95 ASP A C 1
ATOM 775 O O . ASP A 1 95 ? 5.758 0.609 9.163 1.00 92.75 95 ASP A O 1
ATOM 779 N N . ASN A 1 96 ? 6.593 0.134 7.140 1.00 93.12 96 ASN A N 1
ATOM 780 C CA . ASN A 1 96 ? 5.376 0.456 6.406 1.00 93.12 96 ASN A CA 1
ATOM 781 C C . ASN A 1 96 ? 4.710 -0.830 5.924 1.00 93.12 96 ASN A C 1
ATOM 783 O O . ASN A 1 96 ? 5.332 -1.645 5.244 1.00 93.12 96 ASN A O 1
ATOM 787 N N . SER A 1 97 ? 3.421 -0.970 6.216 1.00 94.44 97 SER A N 1
ATOM 788 C CA . SER A 1 97 ? 2.581 -1.943 5.520 1.00 94.44 97 SER A CA 1
ATOM 789 C C . SER A 1 97 ? 2.273 -1.428 4.116 1.00 94.44 97 SER A C 1
ATOM 791 O O . SER A 1 97 ? 2.208 -0.216 3.897 1.00 94.44 97 SER A O 1
ATOM 793 N N . VAL A 1 98 ? 2.045 -2.326 3.162 1.00 95.19 98 VAL A N 1
ATOM 794 C CA . VAL A 1 98 ? 1.691 -1.951 1.787 1.00 95.19 98 VAL A CA 1
ATOM 795 C C . VAL A 1 98 ? 0.398 -2.635 1.379 1.00 95.19 98 VAL A C 1
ATOM 797 O O . VAL A 1 98 ? 0.289 -3.860 1.415 1.00 95.19 98 VAL A O 1
ATOM 800 N N . ILE A 1 99 ? -0.579 -1.835 0.962 1.00 94.88 99 ILE A N 1
ATOM 801 C CA . ILE A 1 99 ? -1.845 -2.302 0.397 1.00 94.88 99 ILE A CA 1
ATOM 802 C C . ILE A 1 99 ? -1.739 -2.178 -1.121 1.00 94.88 99 ILE A C 1
ATOM 804 O O . ILE A 1 99 ? -1.439 -1.101 -1.628 1.00 94.88 99 ILE A O 1
ATOM 808 N N . VAL A 1 100 ? -1.962 -3.267 -1.851 1.00 94.38 100 VAL A N 1
ATOM 809 C CA . VAL A 1 100 ? -1.736 -3.358 -3.301 1.00 94.38 100 VAL A CA 1
ATOM 810 C C . VAL A 1 100 ? -3.036 -3.714 -4.009 1.00 94.38 100 VAL A C 1
ATOM 812 O O . VAL A 1 100 ? -3.656 -4.733 -3.697 1.00 94.38 100 VAL A O 1
ATOM 815 N N . PHE A 1 101 ? -3.423 -2.900 -4.989 1.00 93.88 101 PHE A N 1
ATOM 816 C CA . PHE A 1 101 ? -4.609 -3.083 -5.821 1.00 93.88 101 PHE A CA 1
ATOM 817 C C . PHE A 1 101 ? -4.201 -3.654 -7.176 1.00 93.88 101 PHE A C 1
ATOM 819 O O . PHE A 1 101 ? -3.421 -3.048 -7.914 1.00 93.88 101 PHE A O 1
ATOM 826 N N . VAL A 1 102 ? -4.730 -4.832 -7.497 1.00 93.06 102 VAL A N 1
ATOM 827 C CA . VAL A 1 102 ? -4.348 -5.601 -8.684 1.00 93.06 102 VAL A CA 1
ATOM 828 C C . VAL A 1 102 ? -5.524 -5.716 -9.640 1.00 93.06 102 VAL A C 1
ATOM 830 O O . VAL A 1 102 ? -6.625 -6.095 -9.229 1.00 93.06 102 VAL A O 1
ATOM 833 N N . LYS A 1 103 ? -5.263 -5.464 -10.922 1.00 91.62 103 LYS A N 1
ATOM 834 C CA . LYS A 1 103 ? -6.185 -5.700 -12.036 1.00 91.62 103 LYS A CA 1
ATOM 835 C C . LYS A 1 103 ? -5.423 -6.340 -13.189 1.00 91.62 103 LYS A C 1
ATOM 837 O O . LYS A 1 103 ? -4.290 -5.954 -13.451 1.00 91.62 103 LYS A O 1
ATOM 842 N N . ASN A 1 104 ? -6.013 -7.325 -13.867 1.00 91.44 104 ASN A N 1
ATOM 843 C CA . ASN A 1 104 ? -5.405 -7.964 -15.046 1.00 91.44 104 ASN A CA 1
ATOM 844 C C . ASN A 1 104 ? -3.941 -8.419 -14.830 1.00 91.44 104 ASN A C 1
ATOM 846 O O . ASN A 1 104 ? -3.097 -8.272 -15.712 1.00 91.44 104 ASN A O 1
ATOM 850 N N . ASN A 1 105 ? -3.633 -8.965 -13.647 1.00 91.81 105 ASN A N 1
ATOM 851 C CA . ASN A 1 105 ? -2.281 -9.375 -13.234 1.00 91.81 105 ASN A CA 1
ATOM 852 C C . ASN A 1 105 ? -1.226 -8.251 -13.285 1.00 91.81 105 ASN A C 1
ATOM 854 O O . ASN A 1 105 ? -0.052 -8.504 -13.550 1.00 91.81 105 ASN A O 1
ATOM 858 N N . GLN A 1 106 ? -1.637 -7.013 -13.018 1.00 91.31 106 GLN A N 1
ATOM 859 C CA . GLN A 1 106 ? -0.760 -5.859 -12.862 1.00 91.31 106 GLN A CA 1
ATOM 860 C C . GLN A 1 106 ? -1.187 -5.036 -11.646 1.00 91.31 106 GLN A C 1
ATOM 862 O O . GLN A 1 106 ? -2.350 -5.058 -11.236 1.00 91.31 106 GLN A O 1
ATOM 867 N N . VAL A 1 107 ? -0.231 -4.340 -11.030 1.00 92.31 107 VAL A N 1
ATOM 868 C CA . VAL A 1 107 ? -0.524 -3.391 -9.951 1.00 92.31 107 VAL A CA 1
ATOM 869 C C . VAL A 1 107 ? -1.014 -2.093 -10.578 1.00 92.31 107 VAL A C 1
ATOM 871 O O . VAL A 1 107 ? -0.258 -1.427 -11.276 1.00 92.31 107 VAL A O 1
ATOM 874 N N . GLU A 1 108 ? -2.271 -1.745 -10.315 1.00 90.12 108 GLU A N 1
ATOM 875 C CA . GLU A 1 108 ? -2.871 -0.483 -10.770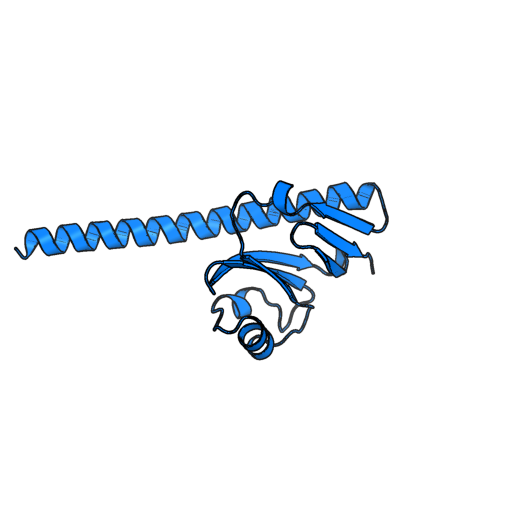 1.00 90.12 108 GLU A CA 1
ATOM 876 C C . GLU A 1 108 ? -2.539 0.656 -9.807 1.00 90.12 108 GLU A C 1
ATOM 878 O O . GLU A 1 108 ? -2.269 1.783 -10.215 1.00 90.12 108 GLU A O 1
ATOM 883 N N . GLN A 1 109 ? -2.557 0.352 -8.507 1.00 91.62 109 GLN A N 1
ATOM 884 C CA . GLN A 1 109 ? -2.257 1.311 -7.456 1.00 91.62 109 GLN A CA 1
ATOM 885 C C . GLN A 1 109 ? -1.803 0.592 -6.189 1.00 91.62 109 GLN A C 1
ATOM 887 O O . GLN A 1 109 ? -2.123 -0.578 -5.967 1.00 91.62 109 GLN A O 1
ATOM 892 N N . PHE A 1 110 ? -1.091 1.295 -5.320 1.00 93.94 110 PHE A N 1
ATOM 893 C CA . PHE A 1 110 ? -0.746 0.808 -3.987 1.00 93.94 110 PHE A CA 1
ATOM 894 C C . PHE A 1 110 ? -0.831 1.940 -2.967 1.00 93.94 110 PHE A C 1
ATOM 896 O O . PHE A 1 110 ? -0.850 3.098 -3.342 1.00 93.94 110 PHE A O 1
ATOM 903 N N . VAL A 1 111 ? -0.890 1.655 -1.676 1.00 94.44 111 VAL A N 1
ATOM 904 C CA . VAL A 1 111 ? -0.687 2.675 -0.640 1.00 94.44 111 VAL A CA 1
ATOM 905 C C . VAL A 1 111 ? 0.216 2.124 0.446 1.00 94.44 111 VAL A C 1
ATOM 907 O O . VAL A 1 111 ? 0.162 0.936 0.768 1.00 94.44 111 VAL A O 1
ATOM 910 N N . THR A 1 112 ? 1.072 2.980 0.989 1.00 94.69 112 THR A N 1
ATOM 911 C CA . THR A 1 112 ? 1.948 2.651 2.114 1.00 94.69 112 THR A CA 1
ATOM 912 C C . THR A 1 112 ? 1.320 3.180 3.399 1.00 94.69 112 THR A C 1
ATOM 914 O O . THR A 1 112 ? 0.902 4.333 3.472 1.00 94.69 112 THR A O 1
ATOM 917 N N . LEU A 1 113 ? 1.237 2.352 4.432 1.00 93.75 113 LEU A N 1
ATOM 918 C CA . LEU A 1 113 ? 0.722 2.750 5.735 1.00 93.75 113 LEU A CA 1
ATOM 919 C C . LEU A 1 113 ? 1.825 2.581 6.781 1.00 93.75 113 LEU A C 1
ATOM 921 O O . LEU A 1 113 ? 2.191 1.443 7.085 1.00 93.75 113 LEU A O 1
ATOM 925 N N . PRO A 1 114 ? 2.359 3.683 7.333 1.00 92.25 114 PRO A N 1
ATOM 926 C CA . PRO A 1 114 ? 3.263 3.605 8.469 1.00 92.25 114 PRO A CA 1
ATOM 927 C C . PRO A 1 114 ? 2.608 2.890 9.646 1.00 92.25 114 PRO A C 1
ATOM 929 O O . PRO A 1 114 ? 1.456 3.171 9.979 1.00 92.25 114 PRO A O 1
ATOM 932 N N . THR A 1 115 ? 3.361 2.020 10.315 1.00 88.06 115 THR A N 1
ATOM 933 C CA . THR A 1 115 ? 2.922 1.306 11.530 1.00 88.06 115 THR A CA 1
ATOM 934 C C . THR A 1 115 ? 2.455 2.230 12.654 1.00 88.06 115 THR A C 1
ATOM 936 O O . THR A 1 115 ? 1.667 1.801 13.490 1.00 88.06 115 THR A O 1
ATOM 939 N N . SER A 1 116 ? 2.851 3.508 12.654 1.00 89.31 116 SER A N 1
ATOM 940 C CA . SER A 1 116 ? 2.335 4.520 13.587 1.00 89.31 116 SER A CA 1
ATOM 941 C C . SER A 1 116 ? 0.827 4.773 13.459 1.00 89.31 116 SER A C 1
ATOM 943 O O . SER A 1 116 ? 0.200 5.209 14.422 1.00 89.31 116 SER A O 1
ATOM 945 N N . TYR A 1 117 ? 0.233 4.476 12.299 1.00 89.31 117 TYR A N 1
ATOM 946 C CA . TYR A 1 117 ? -1.218 4.473 12.108 1.00 89.31 117 TYR A CA 1
ATOM 947 C C . TYR A 1 117 ? -1.853 3.121 12.456 1.00 89.31 117 TYR A C 1
ATOM 949 O O . TYR A 1 117 ? -3.072 3.022 12.456 1.00 89.31 117 TYR A O 1
ATOM 957 N N . GLY A 1 118 ? -1.076 2.089 12.773 1.00 87.94 118 GLY A N 1
ATOM 958 C CA . GLY A 1 118 ? -1.564 0.748 13.080 1.00 87.94 118 GLY A CA 1
ATOM 959 C C . GLY A 1 118 ? -1.324 -0.271 11.967 1.00 87.94 118 GLY A C 1
ATOM 960 O O . GLY A 1 118 ? -0.654 -0.000 10.968 1.00 87.94 118 GLY A O 1
ATOM 961 N N . GLN A 1 119 ? -1.871 -1.471 12.157 1.00 88.25 119 GLN A N 1
ATOM 962 C CA . GLN A 1 119 ? -1.752 -2.588 11.222 1.00 88.25 119 GLN A CA 1
ATOM 963 C C . GLN A 1 119 ? -3.026 -2.735 10.384 1.00 88.25 119 GLN A C 1
ATOM 965 O O . GLN A 1 119 ? -4.111 -2.907 10.954 1.00 88.25 119 GLN A O 1
ATOM 970 N N . PRO A 1 120 ? -2.920 -2.685 9.044 1.00 89.56 120 PRO A N 1
ATOM 971 C CA . PRO A 1 120 ? -4.053 -2.920 8.169 1.00 89.56 120 PRO A CA 1
ATOM 972 C C . PRO A 1 120 ? -4.402 -4.412 8.134 1.00 89.56 120 PRO A C 1
ATOM 974 O O . PRO A 1 120 ? -3.552 -5.271 7.916 1.00 89.56 120 PRO A O 1
ATOM 977 N N . VAL A 1 121 ? -5.684 -4.712 8.303 1.00 86.75 121 VAL A N 1
ATOM 978 C CA . VAL A 1 121 ? -6.280 -6.038 8.176 1.00 86.75 121 VAL A CA 1
ATOM 979 C C . VAL A 1 121 ? -7.391 -5.947 7.142 1.00 86.75 121 VAL A C 1
ATOM 981 O O . VAL A 1 121 ? -8.355 -5.195 7.281 1.00 86.75 121 VAL A O 1
ATOM 984 N N . TYR A 1 122 ? -7.263 -6.730 6.081 1.00 77.31 122 TYR A N 1
ATOM 985 C CA . TYR A 1 122 ? -8.290 -6.800 5.053 1.00 77.31 122 TYR A CA 1
ATOM 986 C C . TYR A 1 122 ? -9.446 -7.695 5.514 1.00 77.31 122 TYR A C 1
ATOM 988 O O . TYR A 1 122 ? -9.232 -8.857 5.865 1.00 77.31 122 TYR A O 1
ATOM 996 N N . LYS A 1 123 ? -10.671 -7.156 5.488 1.00 74.69 123 LYS A N 1
ATOM 997 C CA . LYS A 1 123 ? -11.887 -7.867 5.913 1.00 74.69 123 LYS A CA 1
ATOM 998 C C . LYS A 1 123 ? -12.637 -8.465 4.726 1.00 74.69 123 LYS A C 1
ATOM 1000 O O . LYS A 1 123 ? -13.025 -9.631 4.748 1.00 74.69 123 LYS A O 1
ATOM 1005 N N . ASN A 1 124 ? -12.840 -7.663 3.684 1.00 74.94 124 ASN A N 1
ATOM 1006 C CA . ASN A 1 124 ? -13.497 -8.034 2.431 1.00 74.94 124 ASN A CA 1
ATOM 1007 C C . ASN A 1 124 ? -13.036 -7.093 1.302 1.00 74.94 124 ASN A C 1
ATOM 1009 O O . ASN A 1 124 ? -12.332 -6.123 1.565 1.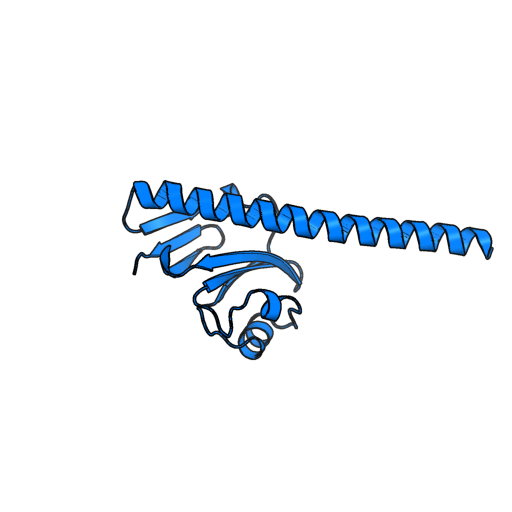00 74.94 124 ASN A O 1
ATOM 1013 N N . LYS A 1 125 ? -13.461 -7.343 0.052 1.00 68.50 125 LYS A N 1
ATOM 1014 C CA . LYS A 1 125 ? -12.989 -6.622 -1.156 1.00 68.50 125 LYS A CA 1
ATOM 1015 C C . LYS A 1 125 ? -13.065 -5.100 -1.073 1.00 68.50 125 LYS A C 1
ATOM 1017 O O . LYS A 1 125 ? -12.304 -4.426 -1.769 1.00 68.50 125 LYS A O 1
ATOM 1022 N N . HIS A 1 126 ? -13.948 -4.574 -0.237 1.00 79.88 126 HIS A N 1
ATOM 1023 C CA . HIS A 1 126 ? -14.274 -3.159 -0.187 1.00 79.88 126 HIS A CA 1
ATOM 1024 C C . HIS A 1 126 ? -13.864 -2.491 1.127 1.00 79.88 126 HIS A C 1
ATOM 1026 O O . HIS A 1 126 ? -13.969 -1.273 1.227 1.00 79.88 126 HIS A O 1
ATOM 1032 N N . GLU A 1 127 ? -13.373 -3.244 2.113 1.00 77.69 127 GLU A N 1
ATOM 1033 C CA . GLU A 1 127 ? -13.124 -2.735 3.462 1.00 77.69 127 GLU A CA 1
ATOM 1034 C C . GLU A 1 127 ? -11.770 -3.188 4.012 1.00 77.69 127 GLU A C 1
ATOM 1036 O O . GLU A 1 127 ? -11.423 -4.377 4.009 1.00 77.69 127 GLU A O 1
ATOM 1041 N N . CYS A 1 128 ? -11.034 -2.216 4.549 1.00 80.88 128 CYS A N 1
ATOM 1042 C CA . CYS A 1 128 ? -9.818 -2.433 5.319 1.00 80.88 128 CYS A CA 1
ATOM 1043 C C . CYS A 1 128 ? -10.022 -1.895 6.737 1.00 80.88 128 CYS A C 1
ATOM 1045 O O . CYS A 1 128 ? -10.371 -0.729 6.917 1.00 80.88 128 CYS A O 1
ATOM 1047 N N . GLU A 1 129 ? -9.777 -2.734 7.737 1.00 83.75 129 GLU A N 1
ATOM 1048 C CA . GLU A 1 129 ? -9.709 -2.319 9.137 1.00 83.75 129 GLU A CA 1
ATOM 1049 C C . GLU A 1 129 ? -8.259 -1.994 9.487 1.00 83.75 129 GLU A C 1
ATOM 1051 O O . GLU A 1 129 ? -7.339 -2.651 9.008 1.00 83.75 129 GLU A O 1
ATOM 1056 N N . ILE A 1 130 ? -8.033 -0.986 10.319 1.00 82.69 130 ILE A N 1
ATOM 1057 C CA . ILE A 1 130 ? -6.700 -0.617 10.789 1.00 82.69 130 ILE A CA 1
ATOM 1058 C C . ILE A 1 130 ? -6.725 -0.656 12.306 1.00 82.69 130 ILE A C 1
ATOM 1060 O O . ILE A 1 130 ? -7.428 0.127 12.949 1.00 82.69 130 ILE A O 1
ATOM 1064 N N . LYS A 1 131 ? -5.965 -1.598 12.865 1.00 79.81 131 LYS A N 1
ATOM 1065 C CA . LYS A 1 131 ? -5.866 -1.822 14.307 1.00 79.81 131 LYS A CA 1
ATOM 1066 C C . LYS A 1 131 ? -4.675 -1.062 14.857 1.00 79.81 131 LYS A C 1
ATOM 1068 O O . LYS A 1 131 ? -3.552 -1.268 14.397 1.00 79.81 131 LYS A O 1
ATOM 1073 N N . LYS A 1 132 ? -4.913 -0.197 15.837 1.00 74.50 132 LYS A N 1
ATOM 1074 C CA . LYS A 1 132 ? -3.833 0.503 16.530 1.00 74.50 132 LYS A CA 1
ATOM 1075 C C . LYS A 1 132 ? -2.966 -0.504 17.301 1.00 74.50 132 LYS A C 1
ATOM 1077 O O . LYS A 1 132 ? -3.506 -1.447 17.878 1.00 74.50 132 LYS A O 1
ATOM 1082 N N . ILE A 1 133 ? -1.645 -0.321 17.239 1.00 67.19 133 ILE A N 1
ATOM 1083 C CA . ILE A 1 133 ? -0.658 -1.084 18.023 1.00 67.19 133 ILE A CA 1
ATOM 1084 C C . ILE A 1 133 ? -0.437 -0.361 19.349 1.00 67.19 133 ILE A C 1
ATOM 1086 O O . ILE A 1 133 ? -0.366 0.891 19.310 1.00 67.19 133 ILE A O 1
#